Protein AF-A0A250V8L7-F1 (afdb_monomer_lite)

Radius of gyration: 17.32 Å; chains: 1; bounding box: 32×38×45 Å

Structure (mmCIF, N/CA/C/O backbone):
data_AF-A0A250V8L7-F1
#
_entry.id   AF-A0A250V8L7-F1
#
loop_
_atom_site.group_PDB
_atom_site.id
_atom_site.type_symbol
_atom_site.label_atom_id
_atom_site.label_alt_id
_atom_site.label_comp_id
_atom_site.label_asym_id
_atom_site.label_entity_id
_atom_site.label_seq_id
_atom_site.pdbx_PDB_ins_code
_atom_site.Cartn_x
_atom_site.Cartn_y
_atom_site.Cartn_z
_atom_site.occupancy
_atom_site.B_iso_or_equiv
_atom_site.auth_seq_id
_atom_site.auth_comp_id
_atom_site.auth_asym_id
_atom_site.auth_atom_id
_atom_site.pdbx_PDB_model_num
ATOM 1 N N . MET A 1 1 ? -11.741 6.230 17.940 1.00 59.97 1 MET A N 1
ATOM 2 C CA . MET A 1 1 ? -11.070 6.074 16.628 1.00 59.97 1 MET A CA 1
ATOM 3 C C . MET A 1 1 ? -10.267 7.318 16.290 1.00 59.97 1 MET A C 1
ATOM 5 O O . MET A 1 1 ? -9.053 7.223 16.287 1.00 59.97 1 MET A O 1
ATOM 9 N N . ALA A 1 2 ? -10.920 8.471 16.108 1.00 57.09 2 ALA A N 1
ATOM 10 C CA . ALA A 1 2 ? -10.241 9.748 15.882 1.00 57.09 2 ALA A CA 1
ATOM 11 C C . ALA A 1 2 ? -9.199 10.075 16.973 1.00 57.09 2 ALA A C 1
ATOM 13 O O . ALA A 1 2 ? -8.059 10.336 16.626 1.00 57.09 2 ALA A O 1
ATOM 14 N N . GLU A 1 3 ? -9.528 9.915 18.265 1.00 62.59 3 GLU A N 1
ATOM 15 C CA . GLU A 1 3 ? -8.557 10.096 19.371 1.00 62.59 3 GLU A CA 1
ATOM 16 C C . GLU A 1 3 ? -7.345 9.153 19.282 1.00 62.59 3 GLU A C 1
ATOM 18 O O . GLU A 1 3 ? -6.202 9.574 19.400 1.00 62.59 3 GLU A O 1
ATOM 23 N N . ARG A 1 4 ? -7.569 7.867 18.974 1.00 65.56 4 ARG A N 1
ATOM 24 C CA . ARG A 1 4 ? -6.475 6.888 18.806 1.00 65.56 4 ARG A CA 1
ATOM 25 C C . ARG A 1 4 ? -5.540 7.259 17.651 1.00 65.56 4 ARG A C 1
ATOM 27 O O . ARG A 1 4 ? -4.376 6.880 17.686 1.00 65.56 4 ARG A O 1
ATOM 34 N N . ILE A 1 5 ? -6.065 7.931 16.625 1.00 54.72 5 ILE A N 1
ATOM 35 C CA . ILE A 1 5 ? -5.316 8.406 15.458 1.00 54.72 5 ILE A CA 1
ATOM 36 C C . ILE A 1 5 ? -4.526 9.673 15.806 1.00 54.72 5 ILE A C 1
ATOM 38 O O . ILE A 1 5 ? -3.346 9.747 15.470 1.00 54.72 5 ILE A O 1
ATOM 42 N N . THR A 1 6 ? -5.134 10.627 16.518 1.00 69.31 6 THR A N 1
ATOM 43 C CA . THR A 1 6 ? -4.471 11.875 16.933 1.00 69.31 6 THR A CA 1
ATOM 44 C C . THR A 1 6 ? -3.370 11.654 17.966 1.00 69.31 6 THR A C 1
ATOM 46 O O . THR A 1 6 ? -2.391 12.393 17.965 1.00 69.31 6 THR A O 1
ATOM 49 N N . ASP A 1 7 ? -3.498 10.619 18.799 1.00 74.56 7 ASP A N 1
ATOM 50 C CA . ASP A 1 7 ? -2.502 10.262 19.818 1.00 74.56 7 ASP A CA 1
ATOM 51 C C . ASP A 1 7 ? -1.342 9.406 19.257 1.00 74.56 7 ASP A C 1
ATOM 53 O O . ASP A 1 7 ? -0.380 9.098 19.965 1.00 74.56 7 ASP A O 1
ATOM 57 N N . GLY A 1 8 ? -1.425 8.984 17.989 1.00 67.44 8 GLY A N 1
ATOM 58 C CA . GLY A 1 8 ? -0.404 8.184 17.312 1.00 67.44 8 GLY A CA 1
ATOM 59 C C . GLY A 1 8 ? 0.726 9.018 16.684 1.00 67.44 8 GLY A C 1
ATOM 60 O O . GLY A 1 8 ? 0.647 10.242 16.614 1.00 67.44 8 GLY A O 1
ATOM 61 N N . PRO A 1 9 ? 1.800 8.377 16.174 1.00 75.38 9 PRO A N 1
ATOM 62 C CA . PRO A 1 9 ? 2.833 9.083 15.414 1.00 75.38 9 PRO A CA 1
ATOM 63 C C . PRO A 1 9 ? 2.228 9.857 14.224 1.00 75.38 9 PRO A C 1
ATOM 65 O O . PRO A 1 9 ? 1.328 9.322 13.570 1.00 75.38 9 PRO A O 1
ATOM 68 N N . PRO A 1 10 ? 2.719 11.063 13.882 1.00 71.50 10 PRO A N 1
ATOM 69 C CA . PRO A 1 10 ? 2.125 11.895 12.834 1.00 71.50 10 PRO A CA 1
ATOM 70 C C . PRO A 1 10 ? 2.634 11.486 11.441 1.00 71.50 10 PRO A C 1
ATOM 72 O O . PRO A 1 10 ? 3.356 12.229 10.779 1.00 71.50 10 PRO A O 1
ATOM 75 N N . THR A 1 11 ? 2.316 10.263 11.010 1.00 63.78 11 THR A N 1
ATOM 76 C CA . THR A 1 11 ? 2.711 9.731 9.697 1.00 63.78 11 THR A CA 1
ATOM 77 C C . THR A 1 11 ? 1.556 8.999 9.021 1.00 63.78 11 THR A C 1
ATOM 79 O O . THR A 1 11 ? 0.784 8.323 9.690 1.00 63.78 11 THR A O 1
ATOM 82 N N . LEU A 1 12 ? 1.543 9.020 7.686 1.00 51.34 12 LEU A N 1
ATOM 83 C CA . LEU A 1 12 ? 0.661 8.203 6.835 1.00 51.34 12 LEU A CA 1
ATOM 84 C C . LEU A 1 12 ? 0.748 6.682 7.125 1.00 51.34 12 LEU A C 1
ATOM 86 O O . LEU A 1 12 ? -0.113 5.883 6.778 1.00 51.34 12 LEU A O 1
ATOM 90 N N . GLY A 1 13 ? 1.872 6.210 7.664 1.00 61.03 13 GLY A N 1
ATOM 91 C CA . GLY A 1 13 ? 2.009 4.788 7.980 1.00 61.03 13 GLY A CA 1
ATOM 92 C C . GLY A 1 13 ? 1.281 4.412 9.269 1.00 61.03 13 GLY A C 1
ATOM 93 O O . GLY A 1 13 ? 0.725 3.316 9.390 1.00 61.03 13 GLY A O 1
ATOM 94 N N . SER A 1 14 ? 1.331 5.295 10.264 1.00 57.38 14 SER A N 1
ATOM 95 C CA . SER A 1 14 ? 0.845 5.019 11.612 1.00 57.38 14 SER A CA 1
ATOM 96 C C . SER A 1 14 ? -0.659 5.093 11.688 1.00 57.38 14 SER A C 1
ATOM 98 O O . SER A 1 14 ? -1.254 4.198 12.291 1.00 57.38 14 SER A O 1
ATOM 100 N N . ALA A 1 15 ? -1.283 6.089 11.077 1.00 56.59 15 ALA A N 1
ATOM 101 C CA . ALA A 1 15 ? -2.710 6.218 11.208 1.00 56.59 15 ALA A CA 1
ATOM 102 C C . ALA A 1 15 ? -3.443 5.193 10.296 1.00 56.59 15 ALA A C 1
ATOM 104 O O . ALA A 1 15 ? -4.452 4.649 10.744 1.00 56.59 15 ALA A O 1
ATOM 105 N N . LEU A 1 16 ? -2.891 4.780 9.138 1.00 64.69 16 LEU A N 1
ATOM 106 C CA . LEU A 1 16 ? -3.453 3.721 8.289 1.00 64.69 16 LEU A CA 1
ATOM 107 C C . LEU A 1 16 ? -3.380 2.436 9.096 1.00 64.69 16 LEU A C 1
ATOM 109 O O . LEU A 1 16 ? -4.339 1.683 9.214 1.00 64.69 16 LEU A O 1
ATOM 113 N N . GLY A 1 17 ? -2.241 2.226 9.758 1.00 70.81 17 GLY A N 1
ATOM 114 C CA . GLY A 1 17 ? -2.046 1.143 10.703 1.00 70.81 17 GLY A CA 1
ATOM 115 C C . GLY A 1 17 ? -3.041 1.148 11.870 1.00 70.81 17 GLY A C 1
ATOM 116 O O . GLY A 1 17 ? -3.444 0.061 12.282 1.00 70.81 17 GLY A O 1
ATOM 117 N N . ILE A 1 18 ? -3.422 2.308 12.416 1.00 69.50 18 ILE A N 1
ATOM 118 C CA . ILE A 1 18 ? -4.394 2.445 13.519 1.00 69.50 18 ILE A CA 1
ATOM 119 C C . ILE A 1 18 ? -5.815 2.188 13.017 1.00 69.50 18 ILE A C 1
ATOM 121 O O . ILE A 1 18 ? -6.540 1.410 13.639 1.00 69.50 18 ILE A O 1
ATOM 125 N N . ALA A 1 19 ? -6.195 2.759 11.873 1.00 65.38 19 ALA A N 1
ATOM 126 C CA . ALA A 1 19 ? -7.529 2.601 11.319 1.00 65.38 19 ALA A CA 1
ATOM 127 C C . ALA A 1 19 ? -7.801 1.161 10.878 1.00 65.38 19 ALA A C 1
ATOM 129 O O . ALA A 1 19 ? -8.828 0.566 11.207 1.00 65.38 19 ALA A O 1
ATOM 130 N N . LEU A 1 20 ? -6.821 0.561 10.204 1.00 69.62 20 LEU A N 1
ATOM 131 C CA . LEU A 1 20 ? -6.867 -0.829 9.778 1.00 69.62 20 LEU A CA 1
ATOM 132 C C . LEU A 1 20 ? -6.859 -1.806 10.966 1.00 69.62 20 LEU A C 1
ATOM 134 O O . LEU A 1 20 ? -7.471 -2.871 10.877 1.00 69.62 20 LEU A O 1
ATOM 138 N N . ARG A 1 21 ? -6.207 -1.456 12.087 1.00 70.50 21 ARG A N 1
ATOM 139 C CA . ARG A 1 21 ? -6.257 -2.238 13.336 1.00 70.50 21 ARG A CA 1
ATOM 140 C C . ARG A 1 21 ? -7.603 -2.125 14.038 1.00 70.50 21 ARG A C 1
ATOM 142 O O . ARG A 1 21 ? -8.157 -3.157 14.386 1.00 70.50 21 ARG A O 1
ATOM 149 N N . ALA A 1 22 ? -8.156 -0.924 14.185 1.00 72.19 22 ALA A N 1
ATOM 150 C CA . ALA A 1 22 ? -9.476 -0.736 14.787 1.00 72.19 22 ALA A CA 1
ATOM 151 C C . ALA A 1 22 ? -10.578 -1.440 13.976 1.00 72.19 22 ALA A C 1
ATOM 153 O O . ALA A 1 22 ? -11.407 -2.145 14.543 1.00 72.19 22 ALA A O 1
ATOM 154 N N . TYR A 1 23 ? -10.521 -1.362 12.643 1.00 66.31 23 TYR A N 1
ATOM 155 C CA . TYR A 1 23 ? -11.408 -2.134 11.771 1.00 66.31 23 TYR A CA 1
ATOM 156 C C . TYR A 1 23 ? -11.246 -3.652 11.969 1.00 66.31 23 TYR A C 1
ATOM 158 O O . TYR A 1 23 ? -12.222 -4.401 11.958 1.00 66.31 23 TYR A O 1
ATOM 166 N N . ALA A 1 24 ? -10.011 -4.131 12.146 1.00 67.00 24 ALA A N 1
ATOM 167 C CA . ALA A 1 24 ? -9.761 -5.540 12.426 1.00 67.00 24 ALA A CA 1
ATOM 168 C C . ALA A 1 24 ? -10.327 -5.955 13.796 1.00 67.00 24 ALA A C 1
ATOM 170 O O . ALA A 1 24 ? -11.007 -6.975 13.870 1.00 67.00 24 ALA A O 1
ATOM 171 N N . GLU A 1 25 ? -10.130 -5.141 14.838 1.00 74.44 25 GLU A N 1
ATOM 172 C CA . GLU A 1 25 ? -10.673 -5.332 16.192 1.00 74.44 25 GLU A CA 1
ATOM 173 C C . GLU A 1 25 ? -12.210 -5.419 16.181 1.00 74.44 25 GLU A C 1
ATOM 175 O O . GLU A 1 25 ? -12.766 -6.392 16.688 1.00 74.44 25 GLU A O 1
ATOM 180 N N . GLU A 1 26 ? -12.899 -4.479 15.522 1.00 70.50 26 GLU A N 1
ATOM 181 C CA . GLU A 1 26 ? -14.368 -4.472 15.372 1.00 70.50 26 GLU A CA 1
ATOM 182 C C . GLU A 1 26 ? -14.912 -5.731 14.685 1.00 70.50 26 GLU A C 1
ATOM 184 O O . GLU A 1 26 ? -16.050 -6.145 14.908 1.00 70.50 26 GLU A O 1
ATOM 189 N N . ARG A 1 27 ? -14.101 -6.352 13.826 1.00 67.50 27 ARG A N 1
ATOM 190 C CA . ARG A 1 27 ? -14.457 -7.564 13.081 1.00 67.50 27 ARG A CA 1
ATOM 191 C C . ARG A 1 27 ? -13.903 -8.843 13.712 1.00 67.50 27 ARG A C 1
ATOM 193 O O . ARG A 1 27 ? -14.047 -9.901 13.102 1.00 67.50 27 ARG A O 1
ATOM 200 N N . GLY A 1 28 ? -13.272 -8.763 14.888 1.00 68.88 28 GLY A N 1
ATOM 201 C CA . GLY A 1 28 ? -12.672 -9.909 15.580 1.00 68.88 28 GLY A CA 1
ATOM 202 C C . GLY A 1 28 ? -11.481 -10.532 14.839 1.00 68.88 28 GLY A C 1
ATOM 203 O O . GLY A 1 28 ? -11.252 -11.736 14.931 1.00 68.88 28 GLY A O 1
ATOM 204 N N . LYS A 1 29 ? -10.742 -9.740 14.053 1.00 56.66 29 LYS A N 1
ATOM 205 C CA . LYS A 1 29 ? -9.626 -10.180 13.202 1.00 56.66 29 LYS A CA 1
ATOM 206 C C . LYS A 1 29 ? -8.287 -9.691 13.760 1.00 56.66 29 LYS A C 1
ATOM 208 O O . LYS A 1 29 ? -8.155 -8.555 14.190 1.00 56.66 29 LYS A O 1
ATOM 213 N N . VAL A 1 30 ? -7.256 -10.537 13.674 1.00 56.22 30 VAL A N 1
ATOM 214 C CA . VAL A 1 30 ? -5.886 -10.244 14.161 1.00 56.22 30 VAL A CA 1
ATOM 215 C C . VAL A 1 30 ? -5.177 -9.149 13.337 1.00 56.22 30 VAL A C 1
ATOM 217 O O . VAL A 1 30 ? -4.259 -8.495 13.823 1.00 56.22 30 VAL A O 1
ATOM 220 N N . ARG A 1 31 ? -5.589 -8.931 12.080 1.00 62.06 31 ARG A N 1
ATOM 221 C CA . ARG A 1 31 ? -5.113 -7.850 11.198 1.00 62.06 31 ARG A CA 1
ATOM 222 C C . ARG A 1 31 ? -6.173 -7.487 10.159 1.00 62.06 31 ARG A C 1
ATOM 224 O O . ARG A 1 31 ? -7.040 -8.306 9.852 1.00 62.06 31 ARG A O 1
ATOM 231 N N . TRP A 1 32 ? -6.057 -6.297 9.575 1.00 64.44 32 TRP A N 1
ATOM 232 C CA . TRP A 1 32 ? -6.843 -5.898 8.407 1.00 64.44 32 TRP A CA 1
ATOM 233 C C . TRP A 1 32 ? -6.659 -6.888 7.253 1.00 64.44 32 TRP A C 1
ATOM 235 O O . TRP A 1 32 ? -5.542 -7.317 6.952 1.00 64.44 32 TRP A O 1
ATOM 245 N N . GLY A 1 33 ? -7.767 -7.224 6.595 1.00 68.56 33 GLY A N 1
ATOM 246 C CA . GLY A 1 33 ? -7.784 -8.023 5.379 1.00 68.56 33 GLY A CA 1
ATOM 247 C C . GLY A 1 33 ? -8.650 -7.337 4.335 1.00 68.56 33 GLY A C 1
ATOM 248 O O . GLY A 1 33 ? -9.858 -7.236 4.536 1.00 68.56 33 GLY A O 1
ATOM 249 N N . VAL A 1 34 ? -8.030 -6.916 3.226 1.00 72.69 34 VAL A N 1
ATOM 250 C CA . VAL A 1 34 ? -8.687 -6.276 2.068 1.00 72.69 34 VAL A CA 1
ATOM 251 C C . VAL A 1 34 ? -9.936 -7.050 1.644 1.00 72.69 34 VAL A C 1
ATOM 253 O O . VAL A 1 34 ? -10.983 -6.448 1.446 1.00 72.69 34 VAL A O 1
ATOM 256 N N . CYS A 1 35 ? -9.857 -8.384 1.584 1.00 74.88 35 CYS A N 1
ATOM 257 C CA . CYS A 1 35 ? -11.000 -9.237 1.251 1.00 74.88 35 CYS A CA 1
ATOM 258 C C . CYS A 1 35 ? -12.175 -8.989 2.205 1.00 74.88 35 CYS A C 1
ATOM 260 O O . CYS A 1 35 ? -13.267 -8.657 1.769 1.00 74.88 35 CYS A O 1
ATOM 262 N N . GLY A 1 36 ? -11.925 -9.000 3.517 1.00 68.25 36 GLY A N 1
ATOM 263 C CA . GLY A 1 36 ? -12.968 -8.757 4.511 1.00 68.25 36 GLY A CA 1
ATOM 264 C C . GLY A 1 36 ? -13.627 -7.380 4.405 1.00 68.25 36 GLY A C 1
ATOM 265 O O . GLY A 1 36 ? -14.804 -7.260 4.722 1.00 68.25 36 GLY A O 1
ATOM 266 N N . PHE A 1 37 ? -12.893 -6.366 3.949 1.00 64.88 37 PHE A N 1
ATOM 267 C CA . PHE A 1 37 ? -13.451 -5.041 3.679 1.00 64.88 37 PHE A CA 1
ATOM 268 C C . PHE A 1 37 ? -14.329 -4.999 2.442 1.00 64.88 37 PHE A C 1
ATOM 270 O O . PHE A 1 37 ? -15.386 -4.377 2.465 1.00 64.88 37 PHE A O 1
ATOM 277 N N . LEU A 1 38 ? -13.925 -5.708 1.394 1.00 73.62 38 LEU A N 1
ATOM 278 C CA . LEU A 1 38 ? -14.719 -5.847 0.180 1.00 73.62 38 LEU A CA 1
ATOM 279 C C . LEU A 1 38 ? -15.958 -6.738 0.381 1.00 73.62 38 LEU A C 1
ATOM 281 O O . LEU A 1 38 ? -16.745 -6.888 -0.543 1.00 73.62 38 LEU A O 1
ATOM 285 N N . GLY A 1 39 ? -16.149 -7.318 1.574 1.00 74.88 39 GLY A N 1
ATOM 286 C CA . GLY A 1 39 ? -17.172 -8.339 1.812 1.00 74.88 39 GLY A CA 1
ATOM 287 C C . GLY A 1 39 ? -16.824 -9.686 1.173 1.00 74.88 39 GLY A C 1
ATOM 288 O O . GLY A 1 39 ? -17.683 -10.553 1.068 1.00 74.88 39 GLY A O 1
ATOM 289 N N . GLU A 1 40 ? -15.568 -9.859 0.770 1.00 81.62 40 GLU A N 1
ATOM 290 C CA . GLU A 1 40 ? -15.045 -11.028 0.075 1.00 81.62 40 GLU A CA 1
ATOM 291 C C . GLU A 1 40 ? -14.387 -12.007 1.053 1.00 81.62 40 GLU A C 1
ATOM 293 O O . GLU A 1 40 ? -13.700 -11.626 2.014 1.00 81.62 40 GLU A O 1
ATOM 298 N N . GLU A 1 41 ? -14.538 -13.298 0.773 1.00 83.31 41 GLU A N 1
ATOM 299 C CA . GLU A 1 41 ? -13.793 -14.334 1.477 1.00 83.31 41 GLU A CA 1
ATOM 300 C C . GLU A 1 41 ? -12.307 -14.265 1.099 1.00 83.31 41 GLU A C 1
ATOM 302 O O . GLU A 1 41 ? -11.930 -14.045 -0.056 1.00 83.31 41 GLU A O 1
ATOM 307 N N . TYR A 1 42 ? -11.426 -14.431 2.087 1.00 81.06 42 TYR A N 1
ATOM 308 C CA . TYR A 1 42 ? -9.997 -14.486 1.809 1.00 81.06 42 TYR A CA 1
ATOM 309 C C . TYR A 1 42 ? -9.655 -15.802 1.109 1.00 81.06 42 TYR A C 1
ATOM 311 O O . TYR A 1 42 ? -9.629 -16.861 1.733 1.00 81.06 42 TYR A O 1
ATOM 319 N N . ALA A 1 43 ? -9.318 -15.725 -0.175 1.00 82.50 43 ALA A N 1
ATOM 320 C CA . ALA A 1 43 ? -8.722 -16.840 -0.892 1.00 82.50 43 ALA A CA 1
ATOM 321 C C . ALA A 1 43 ? -7.207 -16.886 -0.612 1.00 82.50 43 ALA A C 1
ATOM 323 O O . ALA A 1 43 ? -6.523 -15.893 -0.868 1.00 82.50 43 ALA A O 1
ATOM 324 N N . PRO A 1 44 ? -6.627 -18.023 -0.179 1.00 81.25 44 PRO A N 1
ATOM 325 C CA . PRO A 1 44 ? -5.175 -18.156 -0.011 1.00 81.25 44 PRO A CA 1
ATOM 326 C C . PRO A 1 44 ? -4.365 -17.783 -1.264 1.00 81.25 44 PRO A C 1
ATOM 328 O O . PRO A 1 44 ? -3.268 -17.244 -1.150 1.00 81.25 44 PRO A O 1
ATOM 331 N N . GLY A 1 45 ? -4.936 -17.985 -2.459 1.00 84.00 45 GLY A N 1
ATOM 332 C CA . GLY A 1 45 ? -4.336 -17.581 -3.734 1.00 84.00 45 GLY A CA 1
ATOM 333 C C . GLY A 1 45 ? -4.324 -16.068 -4.002 1.00 84.00 45 GLY A C 1
ATOM 334 O O . GLY A 1 45 ? -3.700 -15.635 -4.969 1.00 84.00 45 GLY A O 1
ATOM 335 N N . ALA A 1 46 ? -4.959 -15.240 -3.163 1.00 82.00 46 ALA A N 1
ATOM 336 C CA . ALA A 1 46 ? -4.975 -13.781 -3.316 1.00 82.00 46 ALA A CA 1
ATOM 337 C C . ALA A 1 46 ? -3.569 -13.154 -3.232 1.00 82.00 46 ALA A C 1
ATOM 339 O O . ALA A 1 46 ? -3.339 -12.067 -3.761 1.00 82.00 46 ALA A O 1
ATOM 340 N N . THR A 1 47 ? -2.608 -13.849 -2.615 1.00 85.94 47 THR A N 1
ATOM 341 C CA . THR A 1 47 ? -1.192 -13.448 -2.565 1.00 85.94 47 THR A CA 1
ATOM 342 C C . THR A 1 47 ? -0.338 -14.078 -3.669 1.00 85.94 47 THR A C 1
ATOM 344 O O . THR A 1 47 ? 0.875 -13.879 -3.706 1.00 85.94 47 THR A O 1
ATOM 347 N N . GLU A 1 48 ? -0.946 -14.829 -4.589 1.00 88.88 48 GLU A N 1
ATOM 348 C CA . GLU A 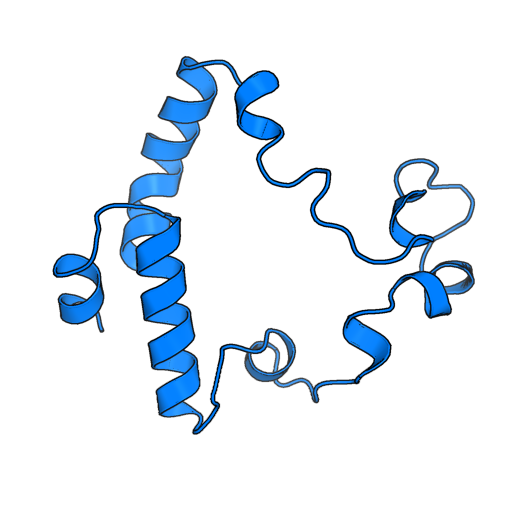1 48 ? -0.271 -15.555 -5.668 1.00 88.88 48 GLU A CA 1
ATOM 349 C C . GLU A 1 48 ? -0.805 -15.141 -7.054 1.00 88.88 48 GLU A C 1
ATOM 351 O O . GLU A 1 48 ? -1.192 -15.995 -7.857 1.00 88.88 48 GLU A O 1
ATOM 356 N N . PRO A 1 49 ? -0.808 -13.833 -7.391 1.00 87.69 49 PRO A N 1
ATOM 357 C CA . PRO A 1 49 ? -1.401 -13.339 -8.638 1.00 87.69 49 PRO A CA 1
ATOM 358 C C . PRO A 1 49 ? -0.779 -13.970 -9.896 1.00 87.69 49 PRO A C 1
ATOM 360 O O . PRO A 1 49 ? -1.454 -14.111 -10.915 1.00 87.69 49 PRO A O 1
ATOM 363 N N . HIS A 1 50 ? 0.475 -14.428 -9.813 1.00 89.81 50 HIS A N 1
ATOM 364 C CA . HIS A 1 50 ? 1.169 -15.130 -10.892 1.00 89.81 50 HIS A CA 1
ATOM 365 C C . HIS A 1 50 ? 0.463 -16.408 -11.359 1.00 89.81 50 HIS A C 1
ATOM 367 O O . HIS A 1 50 ? 0.558 -16.741 -12.539 1.00 89.81 50 HIS A O 1
ATOM 373 N N . ARG A 1 51 ? -0.278 -17.098 -10.480 1.00 90.44 51 ARG A N 1
ATOM 374 C CA . ARG A 1 51 ? -0.987 -18.342 -10.827 1.00 90.44 51 ARG A CA 1
ATOM 375 C C . ARG A 1 51 ? -2.130 -18.117 -11.813 1.00 90.44 51 ARG A C 1
ATOM 377 O O . ARG A 1 51 ? -2.416 -18.993 -12.619 1.00 90.44 51 ARG A O 1
ATOM 384 N N . VAL A 1 52 ? -2.755 -16.940 -11.777 1.00 89.44 52 VAL A N 1
ATOM 385 C CA . VAL A 1 52 ? -3.890 -16.583 -12.647 1.00 89.44 52 VAL A CA 1
ATOM 386 C C . VAL A 1 52 ? -3.523 -15.564 -13.723 1.00 89.44 52 VAL A C 1
ATOM 388 O O . VAL A 1 52 ? -4.333 -15.281 -14.604 1.00 89.44 52 VAL A O 1
ATOM 391 N N . ALA A 1 53 ? -2.301 -15.023 -13.697 1.00 88.75 53 ALA A N 1
ATOM 392 C CA . ALA A 1 53 ? -1.871 -13.955 -14.595 1.00 88.75 53 ALA A CA 1
ATOM 393 C C . ALA A 1 53 ? -2.020 -14.320 -16.082 1.00 88.75 53 ALA A C 1
ATOM 395 O O . ALA A 1 53 ? -2.416 -13.469 -16.868 1.00 88.75 53 ALA A O 1
ATOM 396 N N . GLY A 1 54 ? -1.791 -15.581 -16.469 1.00 86.38 54 GLY A N 1
ATOM 397 C CA . GLY A 1 54 ? -1.968 -16.034 -17.857 1.00 86.38 54 GLY A CA 1
ATOM 398 C C . GLY A 1 54 ? -3.403 -15.914 -18.393 1.00 86.38 54 GLY A C 1
ATOM 399 O O . GLY A 1 54 ? -3.593 -15.825 -19.602 1.00 86.38 54 GLY A O 1
ATOM 400 N N . VAL A 1 55 ? -4.399 -15.871 -17.501 1.00 89.69 55 VAL A N 1
ATOM 401 C CA . VAL A 1 55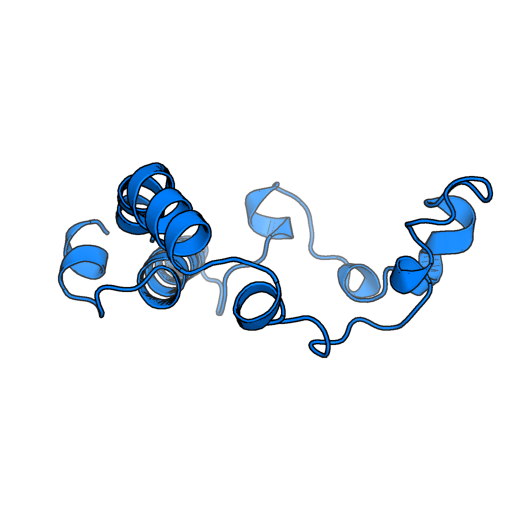 ? -5.822 -15.701 -17.837 1.00 89.69 55 VAL A CA 1
ATOM 402 C C . VAL A 1 55 ? -6.275 -14.262 -17.577 1.00 89.69 55 VAL A C 1
ATOM 404 O O . VAL A 1 55 ? -6.952 -13.657 -18.405 1.00 89.69 55 VAL A O 1
ATOM 407 N N . ALA A 1 56 ? -5.886 -13.692 -16.434 1.00 87.12 56 ALA A N 1
ATOM 408 C CA . ALA A 1 56 ? -6.355 -12.387 -15.970 1.00 87.12 56 ALA A CA 1
ATOM 409 C C . ALA A 1 56 ? -5.632 -11.195 -16.623 1.00 87.12 56 ALA A C 1
ATOM 411 O O . ALA A 1 56 ? -6.180 -10.092 -16.682 1.00 87.12 56 ALA A O 1
ATOM 412 N N . VAL A 1 57 ? -4.402 -11.384 -17.113 1.00 87.88 57 VAL A N 1
ATOM 413 C CA . VAL A 1 57 ? -3.595 -10.333 -17.741 1.00 87.88 57 VAL A CA 1
ATOM 414 C C . VAL A 1 57 ? -3.569 -10.557 -19.253 1.00 87.88 57 VAL A C 1
ATOM 416 O O . VAL A 1 57 ? -2.917 -11.485 -19.729 1.00 87.88 57 VAL A O 1
ATOM 419 N N . PRO A 1 58 ? -4.224 -9.697 -20.056 1.00 87.88 58 PRO A N 1
ATOM 420 C CA . PRO A 1 58 ? -4.156 -9.818 -21.505 1.00 87.88 58 PRO A CA 1
ATOM 421 C C . PRO A 1 58 ? -2.713 -9.713 -22.008 1.00 87.88 58 PRO A C 1
ATOM 423 O O . PRO A 1 58 ? -2.031 -8.737 -21.694 1.00 87.88 58 PRO A O 1
ATOM 426 N N . ALA A 1 59 ? -2.291 -10.649 -22.865 1.00 82.50 59 ALA A N 1
ATOM 427 C CA . ALA A 1 59 ? -0.910 -10.765 -23.357 1.00 82.50 59 ALA A CA 1
ATOM 428 C C . ALA A 1 59 ? -0.337 -9.469 -23.966 1.00 82.50 59 ALA A C 1
ATOM 430 O O . ALA A 1 59 ? 0.856 -9.199 -23.864 1.00 82.50 59 ALA A O 1
ATOM 431 N N . ARG A 1 60 ? -1.192 -8.614 -24.545 1.00 86.88 60 ARG A N 1
ATOM 432 C CA . ARG A 1 60 ? -0.786 -7.310 -25.100 1.00 86.88 60 ARG A CA 1
ATOM 433 C C . ARG A 1 60 ? -0.321 -6.287 -24.050 1.00 86.88 60 ARG A C 1
ATOM 435 O O . ARG A 1 60 ? 0.306 -5.295 -24.408 1.00 86.88 60 ARG A O 1
ATOM 442 N N . LYS A 1 61 ? -0.667 -6.462 -22.768 1.00 82.88 61 LYS A N 1
ATOM 443 C CA . LYS A 1 61 ? -0.381 -5.485 -21.705 1.00 82.88 61 LYS A CA 1
ATOM 444 C C . LYS A 1 61 ? 1.014 -5.705 -21.117 1.00 82.88 61 LYS A C 1
ATOM 446 O O . LYS A 1 61 ? 1.170 -6.203 -20.004 1.00 82.88 61 LYS A O 1
ATOM 451 N N . THR A 1 62 ? 2.034 -5.264 -21.844 1.00 81.06 62 THR A N 1
ATOM 452 C CA . THR A 1 62 ? 3.455 -5.418 -21.474 1.00 81.06 62 THR A CA 1
ATOM 453 C C . THR A 1 62 ? 3.823 -4.812 -20.109 1.00 81.06 62 THR A C 1
ATOM 455 O O . THR A 1 62 ? 4.740 -5.293 -19.441 1.00 81.06 62 THR A O 1
ATOM 458 N N . TRP A 1 63 ? 3.077 -3.811 -19.629 1.00 81.12 63 TRP A N 1
ATOM 459 C CA . TRP A 1 63 ? 3.296 -3.171 -18.325 1.00 81.12 63 TRP A CA 1
ATOM 460 C C . TRP A 1 63 ? 2.902 -4.031 -17.108 1.00 81.12 63 TRP A C 1
ATOM 462 O O . TRP A 1 63 ? 3.262 -3.684 -15.985 1.00 81.12 63 TRP A O 1
ATOM 472 N N . HIS A 1 64 ? 2.239 -5.177 -17.310 1.00 83.75 64 HIS A N 1
ATOM 473 C CA . HIS A 1 64 ? 1.864 -6.120 -16.244 1.00 83.75 64 HIS A CA 1
ATOM 474 C C . HIS A 1 64 ? 2.857 -7.274 -16.060 1.00 83.75 64 HIS A C 1
ATOM 476 O O . HIS A 1 64 ? 2.576 -8.222 -15.332 1.00 83.75 64 HIS A O 1
ATOM 482 N N . ARG A 1 65 ? 4.053 -7.203 -16.663 1.00 85.50 65 ARG A N 1
ATOM 483 C CA . ARG A 1 65 ? 5.072 -8.265 -16.553 1.00 85.50 65 ARG A CA 1
ATOM 484 C C . ARG A 1 65 ? 5.335 -8.712 -15.107 1.00 85.50 65 ARG A C 1
ATOM 486 O O . ARG A 1 65 ? 5.563 -9.889 -14.869 1.00 85.50 65 ARG A O 1
ATOM 493 N N . ARG A 1 66 ? 5.282 -7.791 -14.137 1.00 85.94 66 ARG A N 1
ATOM 494 C CA . ARG A 1 66 ? 5.497 -8.106 -12.713 1.00 85.94 66 ARG A CA 1
ATOM 495 C C . ARG A 1 66 ? 4.398 -8.962 -12.088 1.00 85.94 66 ARG A C 1
ATOM 497 O O . ARG A 1 66 ? 4.692 -9.704 -11.165 1.00 85.94 66 ARG A O 1
ATOM 504 N N . THR A 1 67 ? 3.174 -8.912 -12.606 1.00 87.56 67 THR A N 1
ATOM 505 C CA . THR A 1 67 ? 2.050 -9.724 -12.116 1.00 87.56 67 THR A CA 1
ATOM 506 C C . THR A 1 67 ? 2.284 -11.223 -12.333 1.00 87.56 67 THR A C 1
ATOM 508 O O . THR A 1 67 ? 1.693 -12.034 -11.633 1.00 87.56 67 THR A O 1
ATOM 511 N N . HIS A 1 68 ? 3.184 -11.597 -13.251 1.00 89.69 68 HIS A N 1
ATOM 512 C CA . HIS A 1 68 ? 3.599 -12.985 -13.480 1.00 89.69 68 HIS A CA 1
ATOM 513 C C . HIS A 1 68 ? 4.658 -13.493 -12.484 1.00 89.69 68 HIS A C 1
ATOM 515 O O . HIS A 1 68 ? 5.009 -14.668 -12.529 1.00 89.69 68 HIS A O 1
ATOM 521 N N . GLY A 1 69 ? 5.193 -12.632 -11.612 1.00 87.88 69 GLY A N 1
ATOM 522 C CA . GLY A 1 69 ? 6.147 -13.006 -10.567 1.00 87.88 69 GLY A CA 1
ATOM 523 C C . GLY A 1 69 ? 5.489 -13.167 -9.196 1.00 87.88 69 GLY A C 1
ATOM 524 O O . GLY A 1 69 ? 4.343 -12.766 -8.979 1.00 87.88 69 GLY A O 1
ATOM 525 N N . ALA A 1 70 ? 6.231 -13.738 -8.246 1.00 87.88 70 ALA A N 1
ATOM 526 C CA . ALA A 1 70 ? 5.841 -13.702 -6.840 1.00 87.88 70 ALA A CA 1
ATOM 527 C C . ALA A 1 70 ? 5.742 -12.249 -6.341 1.00 87.88 70 ALA A C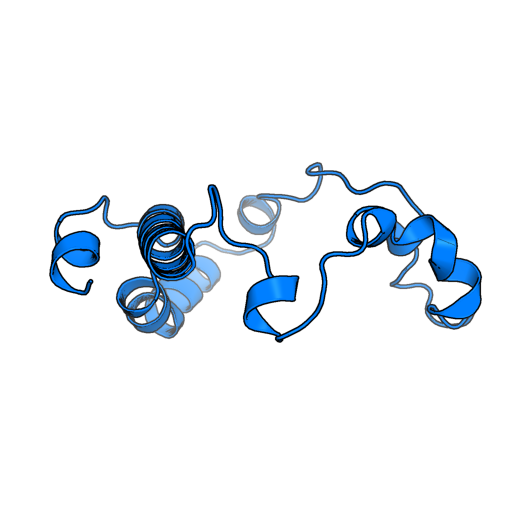 1
ATOM 529 O O . ALA A 1 70 ? 6.407 -11.356 -6.870 1.00 87.88 70 ALA A O 1
ATOM 530 N N . LEU A 1 71 ? 4.917 -12.017 -5.317 1.00 87.62 71 LEU A N 1
ATOM 531 C CA . LEU A 1 71 ? 4.900 -10.726 -4.638 1.00 87.62 71 LEU A CA 1
ATOM 532 C C . LEU A 1 71 ? 6.270 -10.462 -4.010 1.00 87.62 71 LEU A C 1
ATOM 534 O O . LEU A 1 71 ? 6.840 -11.330 -3.352 1.00 87.62 71 LEU A O 1
ATOM 538 N N . ASP A 1 72 ? 6.770 -9.247 -4.194 1.00 86.50 72 ASP A N 1
ATOM 539 C CA . ASP A 1 72 ? 8.016 -8.793 -3.599 1.00 86.50 72 ASP A CA 1
ATOM 540 C C . ASP A 1 72 ? 7.894 -7.339 -3.132 1.00 86.50 72 ASP A C 1
ATOM 542 O O . ASP A 1 72 ? 7.041 -6.574 -3.590 1.00 86.50 72 ASP A O 1
ATOM 546 N N . THR A 1 73 ? 8.760 -6.953 -2.200 1.00 83.81 73 THR A N 1
ATOM 547 C CA . THR A 1 73 ? 8.837 -5.591 -1.662 1.00 83.81 73 THR A CA 1
ATOM 548 C C . THR A 1 73 ? 9.972 -4.780 -2.289 1.00 83.81 73 THR A C 1
ATOM 550 O O . THR A 1 73 ? 10.216 -3.652 -1.868 1.00 83.81 73 THR A O 1
ATOM 553 N N . SER A 1 74 ? 10.638 -5.283 -3.339 1.00 81.44 74 SER A N 1
ATOM 554 C CA . SER A 1 74 ? 11.825 -4.657 -3.957 1.00 81.44 74 SER A CA 1
ATOM 555 C C . SER A 1 74 ? 11.557 -3.267 -4.544 1.00 81.44 74 SER A C 1
ATOM 557 O O . SER A 1 74 ? 12.481 -2.500 -4.815 1.00 81.44 74 SER A O 1
ATOM 559 N N . ARG A 1 75 ? 10.281 -2.943 -4.784 1.00 81.06 75 ARG A N 1
ATOM 560 C CA . ARG A 1 75 ? 9.829 -1.645 -5.299 1.00 81.06 75 ARG A CA 1
ATOM 561 C C . ARG A 1 75 ? 9.163 -0.758 -4.248 1.00 81.06 75 ARG A C 1
ATOM 563 O O . ARG A 1 75 ? 8.886 0.407 -4.556 1.00 81.06 75 ARG A O 1
ATOM 570 N N . ALA A 1 76 ? 8.944 -1.261 -3.032 1.00 81.25 76 ALA A N 1
ATOM 571 C CA . ALA A 1 76 ? 8.484 -0.441 -1.918 1.00 81.25 76 ALA A CA 1
ATOM 572 C C . ALA A 1 76 ? 9.509 0.670 -1.647 1.00 81.25 76 ALA A C 1
ATOM 574 O O . ALA A 1 76 ? 10.714 0.458 -1.747 1.00 81.25 76 ALA A O 1
ATOM 575 N N . GLY A 1 77 ? 9.036 1.888 -1.390 1.00 76.00 77 GLY A N 1
ATOM 576 C CA . GLY A 1 77 ? 9.917 3.032 -1.138 1.00 76.00 77 GLY A CA 1
ATOM 577 C C . GLY A 1 77 ? 10.598 3.638 -2.372 1.00 76.00 77 GLY A C 1
ATOM 578 O O . GLY A 1 77 ? 11.203 4.692 -2.246 1.00 76.00 77 GLY A O 1
ATOM 579 N N . THR A 1 78 ? 10.464 3.074 -3.582 1.00 82.69 78 THR A N 1
ATOM 580 C CA . THR A 1 78 ? 11.120 3.635 -4.792 1.00 82.69 78 THR A CA 1
ATOM 581 C C . THR A 1 78 ? 10.667 5.047 -5.173 1.00 82.69 78 THR A C 1
ATOM 583 O O . THR A 1 78 ? 11.292 5.687 -6.015 1.00 82.69 78 THR A O 1
ATOM 586 N N . TRP A 1 79 ? 9.596 5.553 -4.567 1.00 79.88 79 TRP A N 1
ATOM 587 C CA . TRP A 1 79 ? 9.153 6.934 -4.722 1.00 79.88 79 TRP A CA 1
ATOM 588 C C . TRP A 1 79 ? 10.182 7.943 -4.189 1.00 79.88 79 TRP A C 1
ATOM 590 O O . TRP A 1 79 ? 10.279 9.030 -4.751 1.00 79.88 79 TRP A O 1
ATOM 600 N N . THR A 1 80 ? 11.004 7.579 -3.197 1.00 78.81 80 THR A N 1
ATOM 601 C CA . THR A 1 80 ? 12.004 8.480 -2.589 1.00 78.81 80 THR A CA 1
ATOM 602 C C . THR A 1 80 ? 13.081 8.930 -3.573 1.00 78.81 80 THR A C 1
ATOM 604 O O . THR A 1 80 ? 13.632 10.015 -3.432 1.00 78.81 80 THR A O 1
ATOM 607 N N . THR A 1 81 ? 13.366 8.115 -4.592 1.00 80.62 81 THR A N 1
ATOM 608 C CA . THR A 1 81 ? 14.359 8.408 -5.637 1.00 80.62 81 THR A CA 1
ATOM 609 C C . THR A 1 81 ? 13.731 8.850 -6.958 1.00 80.62 81 THR A C 1
ATOM 611 O O . THR A 1 81 ? 14.445 9.218 -7.888 1.00 80.62 81 THR A O 1
ATOM 614 N N . ARG A 1 82 ? 12.399 8.794 -7.074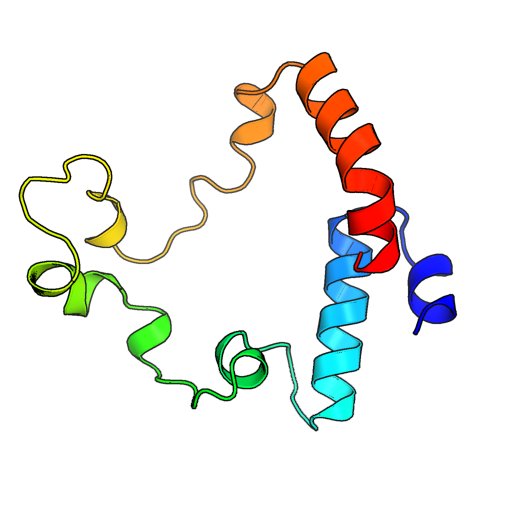 1.00 81.50 82 ARG A N 1
ATOM 615 C CA . ARG A 1 82 ? 11.649 9.090 -8.310 1.00 81.50 82 ARG A CA 1
ATOM 616 C C . ARG A 1 82 ? 10.833 10.368 -8.234 1.00 81.50 82 ARG A C 1
ATOM 618 O O . ARG A 1 82 ? 10.502 10.937 -9.270 1.00 81.50 82 ARG A O 1
ATOM 625 N N . LEU A 1 83 ? 10.468 10.785 -7.030 1.00 86.88 83 LEU A N 1
ATOM 626 C CA . LEU A 1 83 ? 9.737 12.014 -6.788 1.00 86.88 83 LEU A CA 1
ATOM 627 C C . LEU A 1 83 ? 10.704 13.086 -6.305 1.00 86.88 83 LEU A C 1
ATOM 629 O O . LEU A 1 83 ? 11.627 12.823 -5.539 1.00 86.88 83 LEU A O 1
ATOM 633 N N . THR A 1 84 ? 10.478 14.313 -6.761 1.00 89.06 84 THR A N 1
ATOM 634 C CA . THR A 1 84 ? 11.204 15.462 -6.232 1.00 89.06 84 THR A CA 1
ATOM 635 C C . THR A 1 84 ? 10.674 15.795 -4.836 1.00 89.06 84 THR A C 1
ATOM 637 O O . THR A 1 84 ? 9.521 15.476 -4.520 1.00 89.06 84 THR A O 1
ATOM 640 N N . PRO A 1 85 ? 11.446 16.527 -4.016 1.00 85.06 85 PRO A N 1
ATOM 641 C CA . PRO A 1 85 ? 10.958 17.031 -2.735 1.00 85.06 85 PRO A CA 1
ATOM 642 C C . PRO A 1 85 ? 9.658 17.843 -2.847 1.00 85.06 85 PRO A C 1
ATOM 644 O O . PRO A 1 85 ? 8.854 17.853 -1.922 1.00 85.06 85 PRO A O 1
ATOM 647 N N . HIS A 1 86 ? 9.431 18.518 -3.980 1.00 80.31 86 HIS A N 1
ATOM 648 C CA . HIS A 1 86 ? 8.187 19.244 -4.228 1.00 80.31 86 HIS A CA 1
ATOM 649 C C . HIS A 1 86 ? 6.998 18.304 -4.485 1.00 80.31 86 HIS A C 1
ATOM 651 O O . HIS A 1 86 ? 5.940 18.515 -3.906 1.00 80.31 86 HIS A O 1
ATOM 657 N N . HIS A 1 87 ? 7.164 17.244 -5.284 1.00 82.56 87 HIS A N 1
ATOM 658 C CA . HIS A 1 87 ? 6.100 16.255 -5.512 1.00 82.56 87 HIS A CA 1
ATOM 659 C C . HIS A 1 87 ? 5.722 15.495 -4.237 1.00 82.56 87 HIS A C 1
ATOM 661 O O . HIS A 1 87 ? 4.545 15.223 -4.019 1.00 82.56 87 HIS A O 1
ATOM 667 N N . ILE A 1 88 ? 6.709 15.180 -3.393 1.00 79.31 88 ILE A N 1
ATOM 668 C CA . ILE A 1 88 ? 6.473 14.558 -2.085 1.00 79.31 88 ILE A CA 1
ATOM 669 C C . ILE A 1 88 ? 5.643 15.504 -1.214 1.00 79.31 88 ILE A C 1
ATOM 671 O O . ILE A 1 88 ? 4.571 15.113 -0.767 1.00 79.31 88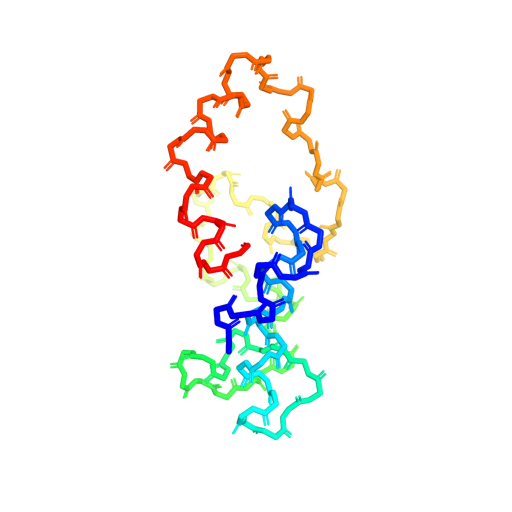 ILE A O 1
ATOM 675 N N . ARG A 1 89 ? 6.058 16.773 -1.093 1.00 78.25 89 ARG A N 1
ATOM 676 C CA . ARG A 1 89 ? 5.299 17.791 -0.351 1.00 78.25 89 ARG A CA 1
ATOM 677 C C . ARG A 1 89 ? 3.892 18.015 -0.889 1.00 78.25 89 ARG A C 1
ATOM 679 O O . ARG A 1 89 ? 2.974 18.192 -0.106 1.00 78.25 89 ARG A O 1
ATOM 686 N N . LEU A 1 90 ? 3.696 18.013 -2.207 1.00 79.19 90 LEU A N 1
ATOM 687 C CA . LEU A 1 90 ? 2.358 18.137 -2.786 1.00 79.19 90 LEU A CA 1
ATOM 688 C C . LEU A 1 90 ? 1.480 16.938 -2.403 1.00 79.19 90 LEU A C 1
ATOM 690 O O . LEU A 1 90 ? 0.324 17.128 -2.040 1.00 79.19 90 LEU A O 1
ATOM 694 N N . GLY A 1 91 ? 2.032 15.721 -2.445 1.00 73.25 91 GLY A N 1
ATOM 695 C CA . GLY A 1 91 ? 1.353 14.523 -1.957 1.00 73.25 91 GLY A CA 1
ATOM 696 C C . GLY A 1 91 ? 1.009 14.626 -0.472 1.00 73.25 91 GLY A C 1
ATOM 697 O O . GLY A 1 91 ? -0.122 14.352 -0.094 1.00 73.25 91 GLY A O 1
ATOM 698 N N . GLU A 1 92 ? 1.943 15.096 0.352 1.00 76.31 92 GLU A N 1
ATOM 699 C CA . GLU A 1 92 ? 1.728 15.343 1.782 1.00 76.31 92 GLU A CA 1
ATOM 700 C C . GLU A 1 92 ? 0.685 16.436 2.042 1.00 76.31 92 GLU A C 1
ATOM 702 O O . GLU A 1 92 ? -0.082 16.309 2.977 1.00 76.31 92 GLU A O 1
ATOM 707 N N . VAL A 1 93 ? 0.590 17.488 1.230 1.00 76.75 93 VAL A N 1
ATOM 708 C CA . VAL A 1 93 ? -0.418 18.548 1.420 1.00 76.75 93 VAL A CA 1
ATOM 709 C C . VAL A 1 93 ? -1.802 18.094 0.960 1.00 76.75 93 VAL A C 1
ATOM 711 O O . VAL A 1 93 ? -2.783 18.283 1.669 1.00 76.75 93 VAL A O 1
ATOM 714 N N . VAL A 1 94 ? -1.895 17.493 -0.228 1.00 77.06 94 VAL A N 1
ATOM 715 C CA . VAL A 1 94 ? -3.180 17.114 -0.842 1.00 77.06 94 VAL A CA 1
ATOM 716 C C . VAL A 1 94 ? -3.769 15.887 -0.171 1.00 77.06 94 VAL A C 1
ATOM 718 O O . VAL A 1 94 ? -4.963 15.831 0.111 1.00 77.06 94 VAL A O 1
ATOM 721 N N . LEU A 1 95 ? -2.932 14.876 0.041 1.00 56.94 95 LEU A N 1
ATOM 722 C CA . LEU A 1 95 ? -3.371 13.622 0.619 1.00 56.94 95 LEU A CA 1
ATOM 723 C C . LEU A 1 95 ? -3.194 13.641 2.132 1.00 56.94 95 LEU A C 1
ATOM 725 O O . LEU A 1 95 ? -3.888 12.887 2.785 1.00 56.94 95 LEU A O 1
ATOM 729 N N . GLY A 1 96 ? -2.337 14.487 2.711 1.00 54.88 96 GLY A N 1
ATOM 730 C CA . GLY A 1 96 ? -2.011 14.434 4.139 1.00 54.88 96 GLY A CA 1
ATOM 731 C C . GLY A 1 96 ? -3.210 14.525 5.055 1.00 54.88 96 GLY A C 1
ATOM 732 O O . GLY A 1 96 ? -3.282 13.722 5.965 1.00 54.88 96 GLY A O 1
ATOM 733 N N . GLU A 1 97 ? -4.187 15.403 4.814 1.00 51.19 97 GLU A N 1
ATOM 734 C CA . GLU A 1 97 ? -5.401 15.460 5.651 1.00 51.19 97 GLU A CA 1
ATOM 735 C C . GLU A 1 97 ? -6.257 14.186 5.527 1.00 51.19 97 GLU A C 1
ATOM 737 O O . GLU A 1 97 ? -6.788 13.670 6.511 1.00 51.19 97 GLU A O 1
ATOM 742 N N . TRP A 1 98 ? -6.345 13.605 4.329 1.00 48.12 98 TRP A N 1
ATOM 743 C CA . TRP A 1 98 ? -7.079 12.358 4.079 1.00 48.12 98 TRP A CA 1
ATOM 744 C C . TRP A 1 98 ? -6.343 11.157 4.685 1.00 48.12 98 TRP A C 1
ATOM 746 O O . TRP A 1 98 ? -6.906 10.334 5.395 1.00 48.12 98 TRP A O 1
ATOM 756 N N . LEU A 1 99 ? -5.039 11.119 4.490 1.00 49.38 99 LEU A N 1
ATOM 757 C CA . LEU A 1 99 ? -4.096 10.190 5.087 1.00 49.38 99 LEU A CA 1
ATOM 758 C C . LEU A 1 99 ? -3.811 10.501 6.559 1.00 49.38 99 LEU A C 1
ATOM 760 O O . LEU A 1 99 ? -3.014 9.825 7.168 1.00 49.38 99 LEU A O 1
ATO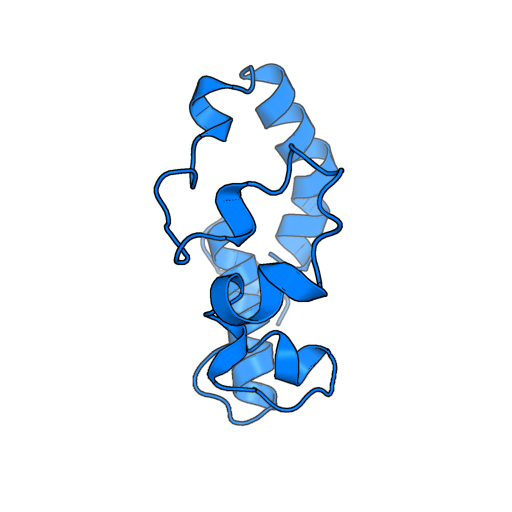M 764 N N . THR A 1 100 ? -4.397 11.536 7.149 1.00 46.09 100 THR A N 1
ATOM 765 C CA . THR A 1 100 ? -4.375 11.774 8.601 1.00 46.09 100 THR A CA 1
ATOM 766 C C . THR A 1 100 ? -5.727 11.388 9.189 1.00 46.09 100 THR A C 1
ATOM 768 O O . THR A 1 100 ? -5.789 10.889 10.304 1.00 46.09 100 THR A O 1
ATOM 771 N N . SER A 1 101 ? -6.820 11.550 8.435 1.00 42.06 101 SER A N 1
ATOM 772 C CA . SER A 1 101 ? -8.175 11.166 8.855 1.00 42.06 101 SER A CA 1
ATOM 773 C C . SER A 1 101 ? -8.459 9.662 8.750 1.00 42.06 101 SER A C 1
ATOM 775 O O . SER A 1 101 ? -9.178 9.120 9.589 1.00 42.06 101 SER A O 1
ATOM 777 N N . TYR A 1 102 ? -7.877 8.976 7.764 1.00 42.88 102 TYR A N 1
ATOM 778 C CA . TYR A 1 102 ? -7.878 7.504 7.630 1.00 42.88 102 TYR A CA 1
ATOM 779 C C . TYR A 1 102 ? -6.529 6.887 7.961 1.00 42.88 102 TYR A C 1
ATOM 781 O O . TYR A 1 102 ? -6.444 5.703 8.295 1.00 42.88 102 TYR A O 1
ATOM 789 N N . GLY A 1 103 ? -5.522 7.751 7.886 1.00 38.16 103 GLY A N 1
ATOM 790 C CA . GLY A 1 103 ? -4.280 7.639 8.582 1.00 38.16 103 GLY A CA 1
ATOM 791 C C . GLY A 1 103 ? -3.063 7.185 7.790 1.00 38.16 103 GLY A C 1
ATOM 792 O O . GLY A 1 103 ? -3.250 6.736 6.642 1.00 38.16 103 GLY A O 1
#

Foldseek 3Di:
DLVQLVPWDLDLVTLLQVLQCVVCVVVVHPTHDPQVVVVHDDDPCPQVLLVCCVPPPPPPPPVCPCSVDGDDCPCPPVCVVVPDPVRVVVCCVPCVVVSSRSD

Organism: Streptomyces olivochromogenes (NCBI:txid1963)

pLDDT: mean 73.94, std 12.67, range [38.16, 90.44]

Secondary structure (DSSP, 8-state):
-HHHHHTS-SSHHHHHHHHHHHHHHHTT-SS--HHHHTT----GGGG-GGGTHHHHS-TT-GGGGGGGSPP--TTTTGGGGTS-HHHHHHHHHHHHTHHHHT-

Sequence (103 aa):
MAERITDGPPTLGSALGIALRAYAEERGKVRWGVCGFLGEEYAPGATEPHRVAGVAVPARKTWHRRTHGALDTSRAGTWTTRLTPHHIRLGEVVLGEWLTSYG